Protein AF-A0A822DUT4-F1 (afdb_monomer)

Sequence (90 aa):
MINLVLCLECTSSMASYLNEVRRMIISILNSTVALNPNAIRMSLIQFRSRARHDVWWTNTYAWTESINVLNQWSDNIEAFGGSEDEGEAV

Secondary structure (DSSP, 8-state):
-EEEEEEEE-BGGGGGGHHHHHHHHHHHHHHHHHH-TTSEEEEEEEEEE-SSTT-EEEEEPPPBS-HHHHHHHHHT---B-SSTTSS---

pLDDT: mean 79.84, std 15.22, range [28.17, 94.56]

Solvent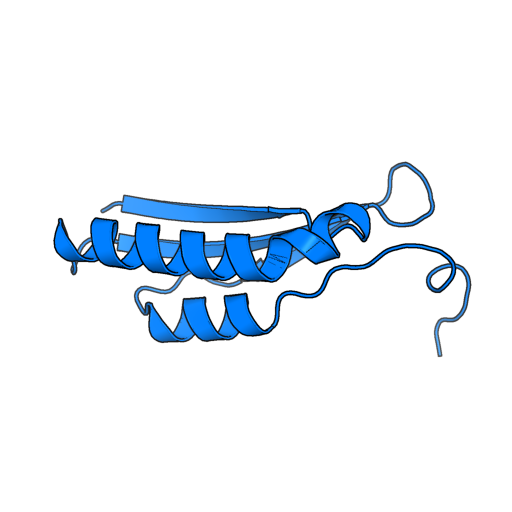-accessible surface area (backbone atoms only — not comparable to full-atom values): 5404 Å² total; per-residue (Å²): 121,48,78,47,78,46,76,39,75,27,31,47,88,35,48,86,46,48,72,54,52,46,52,49,52,53,52,52,48,55,57,52,39,73,74,42,67,92,35,48,36,36,30,47,33,41,32,31,75,44,96,55,88,93,43,72,49,73,49,76,51,71,80,37,75,49,66,68,60,52,48,57,56,51,70,70,64,64,51,44,68,82,83,72,88,81,65,76,96,128

Nearest PDB structures (foldseek):
  7emf-assembly1_Y  TM=7.429E-01  e=3.958E-04  Homo sapiens
  7nfc-assembly1_C  TM=5.965E-01  e=1.739E+00  Homo sapiens
  3h4r-assembly1_A  TM=4.129E-01  e=1.520E+00  Escherichia coli K-12
  5cw3-assembly1_B  TM=4.174E-01  e=3.637E+00  Camponotus floridanus
  6ylh-assembly1_v  TM=4.944E-01  e=8.702E+00  Saccharomyces cerevisiae

Foldseek 3Di:
DEEEEAEDEQAPVCQVVLVVVLVVLLVVVVVVCVVPLPPYKYKYKYWYDDPPPPDMDIDIGDIDSDPVVVSVVSVPRHHDDDDPRPDDDD

Mean predicted aligned error: 7.4 Å

Radius of gyration: 15.05 Å; Cα contacts (8 Å, |Δi|>4): 119; chains: 1; bounding box: 42×27×34 Å

Structure (mmCIF, N/CA/C/O backbone):
data_AF-A0A822DUT4-F1
#
_entry.id   AF-A0A822DUT4-F1
#
loop_
_atom_site.group_PDB
_atom_site.id
_atom_site.type_symbol
_atom_site.label_atom_id
_atom_site.label_alt_id
_atom_site.label_comp_id
_atom_site.label_asym_id
_atom_site.label_entity_id
_atom_site.label_seq_id
_atom_site.pdbx_PDB_ins_code
_atom_site.Cartn_x
_atom_site.Cartn_y
_atom_site.Cartn_z
_atom_site.occupancy
_atom_site.B_iso_or_equiv
_atom_site.auth_seq_id
_atom_site.auth_comp_id
_atom_site.auth_asym_id
_atom_site.auth_atom_id
_atom_site.pdbx_PDB_model_num
ATOM 1 N N . MET A 1 1 ? -19.018 -5.951 8.317 1.00 78.25 1 MET A N 1
ATOM 2 C CA . MET A 1 1 ? -17.543 -6.001 8.333 1.00 78.25 1 MET A CA 1
ATOM 3 C C . MET A 1 1 ? -17.063 -5.845 6.903 1.00 78.25 1 MET A C 1
ATOM 5 O O . MET A 1 1 ? -17.561 -6.554 6.037 1.00 78.25 1 MET A O 1
ATOM 9 N N . ILE A 1 2 ? -16.192 -4.875 6.658 1.00 85.56 2 ILE A N 1
ATOM 10 C CA . ILE A 1 2 ? -15.591 -4.530 5.374 1.00 85.56 2 ILE A CA 1
ATOM 11 C C . ILE A 1 2 ? -14.168 -5.087 5.386 1.00 85.56 2 ILE A C 1
ATOM 13 O O . ILE A 1 2 ? -13.409 -4.832 6.317 1.00 85.56 2 ILE A O 1
ATOM 17 N N . ASN A 1 3 ? -13.810 -5.837 4.350 1.00 89.31 3 ASN A N 1
ATOM 18 C CA . ASN A 1 3 ? -12.445 -6.297 4.136 1.00 89.31 3 ASN A CA 1
ATOM 19 C C . ASN A 1 3 ? -11.885 -5.539 2.933 1.00 89.31 3 ASN A C 1
ATOM 21 O O . ASN A 1 3 ? -12.434 -5.645 1.837 1.00 89.31 3 ASN A O 1
ATOM 25 N N . LEU A 1 4 ? -10.827 -4.763 3.143 1.00 88.88 4 LEU A N 1
ATOM 26 C CA . LEU A 1 4 ? -10.176 -3.964 2.112 1.00 88.88 4 LEU A CA 1
ATOM 27 C C . LEU A 1 4 ? -8.823 -4.584 1.753 1.00 88.88 4 LEU A C 1
ATOM 29 O O . LEU A 1 4 ? -7.954 -4.716 2.610 1.00 88.88 4 LEU A O 1
ATOM 33 N N . VAL A 1 5 ? -8.633 -4.935 0.484 1.00 91.81 5 VAL A N 1
ATOM 34 C CA . VAL A 1 5 ? -7.326 -5.355 -0.039 1.00 91.81 5 VAL A CA 1
ATOM 35 C C . VAL A 1 5 ? -6.798 -4.257 -0.945 1.00 91.81 5 VAL A C 1
ATOM 37 O O . VAL A 1 5 ? -7.473 -3.855 -1.892 1.00 91.81 5 VAL A O 1
ATOM 40 N N . LEU A 1 6 ? -5.594 -3.780 -0.655 1.00 89.69 6 LEU A N 1
ATOM 41 C CA . LEU A 1 6 ? -4.867 -2.843 -1.502 1.00 89.69 6 LEU A CA 1
ATOM 42 C C . LEU A 1 6 ? -3.868 -3.640 -2.342 1.00 89.69 6 LEU A C 1
ATOM 44 O O . LEU A 1 6 ? -2.947 -4.231 -1.789 1.00 89.69 6 LEU A O 1
ATOM 48 N N . CYS A 1 7 ? -4.045 -3.670 -3.660 1.00 90.75 7 CYS A N 1
ATOM 49 C CA . CYS A 1 7 ? -3.112 -4.323 -4.579 1.00 90.75 7 CYS A CA 1
ATOM 50 C C . CYS A 1 7 ? -2.280 -3.259 -5.296 1.00 90.75 7 CYS A C 1
ATOM 52 O O . CYS A 1 7 ? -2.844 -2.390 -5.959 1.00 90.75 7 CYS A O 1
ATOM 54 N N . LEU A 1 8 ? -0.957 -3.328 -5.170 1.00 89.94 8 LEU A N 1
ATOM 55 C CA . LEU A 1 8 ? -0.030 -2.320 -5.673 1.00 89.94 8 LEU A CA 1
ATOM 56 C C . LEU A 1 8 ? 0.993 -2.910 -6.627 1.00 89.94 8 LEU A C 1
ATOM 58 O O . LEU A 1 8 ? 1.789 -3.777 -6.259 1.00 89.94 8 LEU A O 1
ATOM 62 N N . GLU A 1 9 ? 1.009 -2.359 -7.833 1.00 87.69 9 GLU A N 1
ATOM 63 C CA . GLU A 1 9 ? 2.077 -2.599 -8.785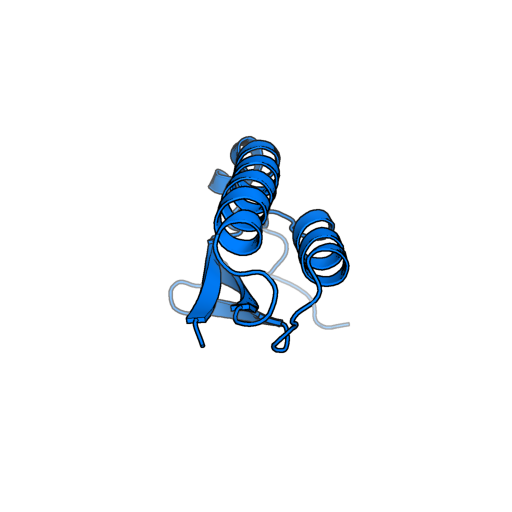 1.00 87.69 9 GLU A CA 1
ATOM 64 C C . GLU A 1 9 ? 3.344 -1.864 -8.330 1.00 87.69 9 GLU A C 1
ATOM 66 O O . GLU A 1 9 ? 3.327 -0.660 -8.074 1.00 87.69 9 GLU A O 1
ATOM 71 N N . CYS A 1 10 ? 4.447 -2.599 -8.224 1.00 88.00 10 CYS A N 1
ATOM 72 C CA . CYS A 1 10 ? 5.737 -2.122 -7.726 1.00 88.00 10 CYS A CA 1
ATOM 73 C C . CYS A 1 10 ? 6.831 -2.229 -8.803 1.00 88.00 10 CYS A C 1
ATOM 75 O O . CYS A 1 10 ? 7.976 -2.573 -8.512 1.00 88.00 10 CYS A O 1
ATOM 77 N N . THR A 1 11 ? 6.475 -1.985 -10.065 1.00 86.38 11 THR A N 1
ATOM 78 C CA . THR A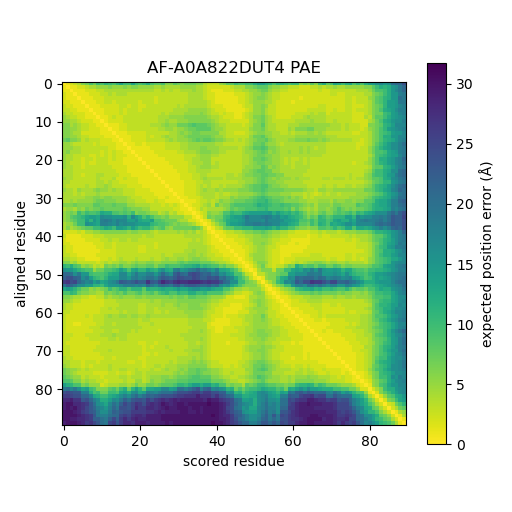 1 11 ? 7.415 -1.925 -11.195 1.00 86.38 11 THR A CA 1
ATOM 79 C C . THR A 1 11 ? 8.204 -0.612 -11.188 1.00 86.38 11 THR A C 1
ATOM 81 O O . THR A 1 11 ? 7.778 0.376 -10.590 1.00 86.38 11 THR A O 1
ATOM 84 N N . SER A 1 12 ? 9.364 -0.557 -11.851 1.00 82.94 12 SER A N 1
ATOM 85 C CA . SER A 1 12 ? 10.206 0.654 -11.892 1.00 82.94 12 SER A CA 1
ATOM 86 C C . SER A 1 12 ? 9.479 1.880 -12.457 1.00 82.94 12 SER A C 1
ATOM 88 O O . 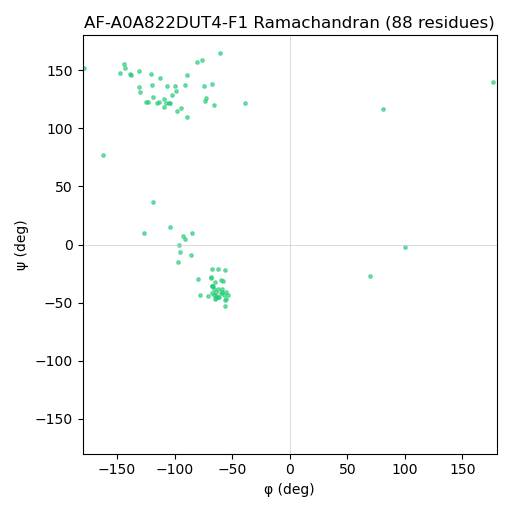SER A 1 12 ? 9.719 2.994 -11.995 1.00 82.94 12 SER A O 1
ATOM 90 N N . SER A 1 13 ? 8.529 1.694 -13.379 1.00 84.00 13 SER A N 1
ATOM 91 C CA . SER A 1 13 ? 7.648 2.759 -13.885 1.00 84.00 13 SER A CA 1
ATOM 92 C C . SER A 1 13 ? 6.755 3.385 -12.809 1.00 84.00 13 SER A C 1
ATOM 94 O O . SER A 1 13 ? 6.307 4.517 -12.974 1.00 84.00 13 SER A O 1
ATOM 96 N N . MET A 1 14 ? 6.520 2.689 -11.694 1.00 87.75 14 MET A N 1
ATOM 97 C CA . MET A 1 14 ? 5.731 3.192 -10.568 1.00 87.75 14 MET A CA 1
ATOM 98 C C . MET A 1 14 ? 6.552 4.017 -9.570 1.00 87.75 14 MET A C 1
ATOM 100 O O . MET A 1 14 ? 5.964 4.660 -8.701 1.00 87.75 1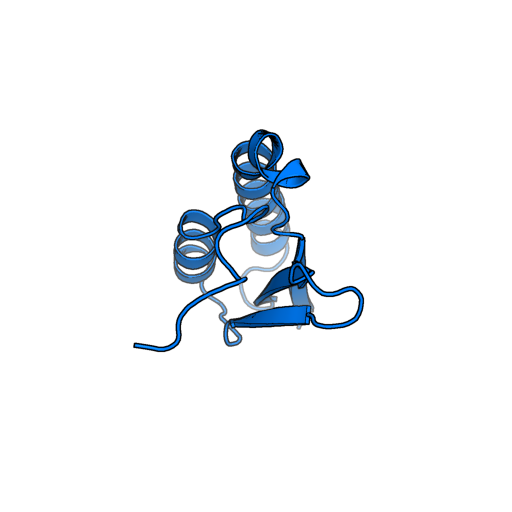4 MET A O 1
ATOM 104 N N . ALA A 1 15 ? 7.886 4.061 -9.691 1.00 85.56 15 ALA A N 1
ATOM 105 C CA . ALA A 1 15 ? 8.774 4.702 -8.715 1.00 85.56 15 ALA A CA 1
ATOM 106 C C . ALA A 1 15 ? 8.402 6.163 -8.411 1.00 85.56 15 ALA A C 1
ATOM 108 O O . ALA A 1 15 ? 8.336 6.556 -7.245 1.00 85.56 15 ALA A O 1
ATOM 109 N N . SER A 1 16 ? 8.084 6.959 -9.439 1.00 87.31 16 SER A N 1
ATOM 110 C CA . SER A 1 16 ? 7.675 8.362 -9.275 1.00 87.31 16 SER A CA 1
ATOM 111 C C . SER A 1 16 ? 6.318 8.528 -8.587 1.00 87.31 16 SER A C 1
ATOM 113 O O . SER A 1 16 ? 6.042 9.585 -8.024 1.00 87.31 16 SER A O 1
ATOM 115 N N . TYR A 1 17 ? 5.481 7.491 -8.607 1.00 87.00 17 TYR A N 1
ATOM 116 C CA . TYR A 1 17 ? 4.118 7.516 -8.080 1.00 87.00 17 TYR A CA 1
ATOM 117 C C . TYR A 1 17 ? 4.013 6.950 -6.663 1.00 87.00 17 TYR A C 1
ATOM 119 O O . TYR A 1 17 ? 3.022 7.212 -5.984 1.00 87.00 17 TYR A O 1
ATOM 127 N N . LEU A 1 18 ? 5.024 6.231 -6.161 1.00 84.62 18 LEU A N 1
ATOM 128 C CA . LEU A 1 18 ? 4.954 5.569 -4.851 1.00 84.62 18 LEU A CA 1
ATOM 129 C C . LEU A 1 18 ? 4.619 6.524 -3.702 1.00 84.62 18 LEU A C 1
ATOM 131 O O . LEU A 1 18 ? 3.801 6.206 -2.843 1.00 84.62 18 LEU A O 1
ATOM 135 N N . ASN A 1 19 ? 5.192 7.728 -3.698 1.00 85.38 19 ASN A N 1
ATOM 136 C CA . ASN A 1 19 ? 4.903 8.721 -2.660 1.00 85.38 19 ASN A CA 1
ATOM 137 C C . ASN A 1 19 ? 3.473 9.275 -2.736 1.00 85.38 19 ASN A C 1
ATOM 139 O O . ASN A 1 19 ? 2.924 9.724 -1.730 1.00 85.38 19 ASN A O 1
ATOM 143 N N . GLU A 1 20 ? 2.869 9.292 -3.920 1.00 89.25 20 GLU A N 1
ATOM 144 C CA . GLU A 1 20 ? 1.470 9.680 -4.095 1.00 89.25 20 GLU A CA 1
ATOM 145 C C . GLU A 1 20 ? 0.536 8.537 -3.695 1.00 89.25 20 GLU A C 1
ATOM 147 O O . GLU A 1 20 ? -0.392 8.748 -2.917 1.00 89.25 20 GLU A O 1
ATOM 152 N N . VAL A 1 21 ? 0.858 7.311 -4.106 1.00 87.19 21 VAL A N 1
ATOM 153 C CA . VAL A 1 21 ? 0.150 6.087 -3.718 1.00 87.19 21 VAL A CA 1
ATOM 154 C C . VAL A 1 21 ? 0.098 5.930 -2.196 1.00 87.19 21 VAL A C 1
ATOM 156 O O . VAL A 1 21 ? -0.984 5.731 -1.647 1.00 87.19 21 VAL A O 1
ATOM 159 N N . ARG A 1 22 ? 1.227 6.099 -1.493 1.00 86.38 22 ARG A N 1
ATOM 160 C CA . ARG A 1 22 ? 1.283 6.071 -0.018 1.00 86.38 22 ARG A CA 1
ATOM 161 C C . ARG A 1 22 ? 0.316 7.080 0.607 1.00 86.38 22 ARG A C 1
ATOM 163 O O . ARG A 1 22 ? -0.458 6.740 1.500 1.00 86.38 22 ARG A O 1
ATOM 170 N N . ARG A 1 23 ? 0.316 8.321 0.108 1.00 88.12 23 ARG A N 1
ATOM 171 C CA . ARG A 1 23 ? -0.584 9.385 0.587 1.00 88.12 23 ARG A CA 1
ATOM 172 C C . ARG A 1 23 ? -2.052 9.062 0.310 1.00 88.12 23 ARG A C 1
ATOM 174 O O . ARG A 1 23 ? -2.897 9.285 1.177 1.00 88.12 23 ARG A O 1
ATOM 181 N N . MET A 1 24 ? -2.349 8.509 -0.863 1.00 87.69 24 MET A N 1
ATOM 182 C CA . MET A 1 24 ? -3.697 8.096 -1.245 1.00 87.69 24 MET A CA 1
ATOM 183 C C . MET A 1 24 ? -4.213 6.969 -0.344 1.00 87.69 24 MET A C 1
ATOM 185 O O . MET A 1 24 ? -5.339 7.057 0.141 1.00 87.69 24 MET A O 1
ATOM 189 N N . ILE A 1 25 ? -3.387 5.957 -0.063 1.00 85.31 25 ILE A N 1
ATOM 190 C CA . ILE A 1 25 ? -3.724 4.861 0.856 1.00 85.31 25 ILE A CA 1
ATOM 191 C C . ILE A 1 25 ? -4.109 5.428 2.221 1.00 85.31 25 ILE A C 1
ATOM 193 O O . ILE A 1 25 ? -5.215 5.179 2.692 1.00 85.31 25 ILE A O 1
ATOM 197 N N . ILE A 1 26 ? -3.261 6.274 2.810 1.00 84.81 26 ILE A N 1
ATOM 198 C CA . ILE A 1 26 ? -3.537 6.902 4.111 1.00 84.81 26 ILE A CA 1
ATOM 199 C C . ILE A 1 26 ? -4.857 7.689 4.082 1.00 84.81 26 ILE A C 1
ATOM 201 O O . ILE A 1 26 ? -5.665 7.588 5.007 1.00 84.81 26 ILE A O 1
ATOM 205 N N . SER A 1 27 ? -5.108 8.451 3.014 1.00 88.12 27 SER A N 1
ATOM 206 C CA . SER A 1 27 ? -6.332 9.247 2.867 1.00 88.12 27 SER A CA 1
ATOM 207 C C . SER A 1 27 ? -7.599 8.385 2.784 1.00 88.12 27 SER A C 1
ATOM 209 O O . SER A 1 27 ? -8.574 8.653 3.498 1.00 88.12 27 SER A O 1
ATOM 211 N N . ILE A 1 28 ? -7.577 7.323 1.970 1.00 82.25 28 ILE A N 1
ATOM 212 C CA . ILE A 1 28 ? -8.692 6.374 1.834 1.00 82.25 28 ILE A CA 1
ATOM 213 C C . ILE A 1 28 ? -8.958 5.690 3.172 1.00 82.25 28 ILE A C 1
ATOM 215 O O . ILE A 1 28 ? -10.109 5.602 3.600 1.00 82.25 28 ILE A O 1
ATOM 219 N N . LEU A 1 29 ? -7.909 5.242 3.860 1.00 81.44 29 LEU A N 1
ATOM 220 C CA . LEU A 1 29 ? -8.031 4.543 5.135 1.00 81.44 29 LEU A CA 1
ATOM 221 C C . LEU A 1 29 ? -8.612 5.431 6.227 1.00 81.44 29 LEU A C 1
ATOM 223 O O . LEU A 1 29 ? -9.565 5.024 6.885 1.00 81.44 29 LEU A O 1
ATOM 227 N N . ASN A 1 30 ? -8.105 6.656 6.372 1.00 84.12 30 ASN A N 1
ATOM 228 C CA . ASN A 1 30 ? -8.634 7.610 7.345 1.00 84.12 30 ASN A CA 1
ATOM 229 C C . ASN A 1 30 ? -10.114 7.908 7.084 1.00 84.12 30 ASN A C 1
ATOM 231 O O . ASN A 1 30 ? -10.911 7.930 8.019 1.00 84.12 30 ASN A O 1
ATOM 235 N N . SER A 1 31 ? -10.497 8.067 5.815 1.00 84.12 31 SER A N 1
ATOM 236 C CA . SER A 1 31 ? -11.892 8.310 5.432 1.00 84.12 31 SER A CA 1
ATOM 237 C C . SER A 1 31 ? -12.780 7.090 5.692 1.00 84.12 31 SER A C 1
ATOM 239 O O . SER A 1 31 ? -13.888 7.224 6.201 1.00 84.12 31 SER A O 1
ATOM 241 N N . THR A 1 32 ? -12.292 5.887 5.388 1.00 78.44 32 THR A N 1
ATOM 242 C CA . THR A 1 32 ? -13.056 4.641 5.557 1.00 78.44 32 THR A CA 1
ATOM 243 C C . THR A 1 32 ? -13.216 4.300 7.043 1.00 78.44 32 THR A C 1
ATOM 245 O O . THR A 1 32 ? -14.320 3.994 7.490 1.00 78.44 32 THR A O 1
ATOM 248 N N . VAL A 1 33 ? -12.149 4.417 7.839 1.00 78.31 33 VAL A N 1
ATOM 249 C CA . VAL A 1 33 ? -12.181 4.182 9.292 1.00 78.31 33 VAL A CA 1
ATOM 250 C C . VAL A 1 33 ? -13.022 5.229 10.012 1.00 78.31 33 VAL A C 1
ATOM 252 O O . VAL A 1 33 ? -13.752 4.864 10.929 1.00 78.31 33 VAL A O 1
ATOM 255 N N . ALA A 1 34 ? -13.024 6.491 9.570 1.00 78.50 34 ALA A N 1
ATOM 256 C CA . ALA A 1 34 ? -13.921 7.507 10.125 1.00 78.50 34 ALA A CA 1
ATOM 257 C C . ALA A 1 34 ? -15.410 7.149 9.958 1.00 78.50 34 ALA A C 1
ATOM 259 O O . ALA A 1 34 ? -16.226 7.508 10.805 1.00 78.50 34 ALA A O 1
ATOM 260 N N . LEU A 1 35 ? -15.768 6.420 8.895 1.00 78.06 35 LEU A N 1
ATOM 261 C CA . LEU A 1 35 ? -17.145 5.991 8.647 1.00 78.06 35 LEU A CA 1
ATOM 262 C C . LEU A 1 35 ? -17.545 4.760 9.472 1.00 78.06 35 LEU A C 1
ATOM 264 O O . LEU A 1 35 ? -18.730 4.593 9.762 1.00 78.06 35 LEU A O 1
ATOM 268 N N . ASN A 1 36 ? -16.602 3.871 9.810 1.00 75.62 36 ASN A N 1
ATOM 269 C CA . ASN A 1 36 ? -16.904 2.635 10.541 1.00 75.62 36 ASN A CA 1
ATOM 270 C C . ASN A 1 36 ? -15.653 1.992 11.190 1.00 75.62 36 ASN A C 1
ATOM 272 O O . ASN A 1 36 ? -15.137 0.984 10.697 1.00 75.62 36 ASN A O 1
ATOM 276 N N . PRO A 1 37 ? -15.160 2.529 12.321 1.00 67.50 37 PRO A N 1
ATOM 277 C CA . PRO A 1 37 ? -13.836 2.183 12.845 1.00 67.50 37 PRO A CA 1
ATOM 278 C C . PRO A 1 37 ? -13.717 0.742 13.356 1.00 67.50 37 PRO A C 1
ATOM 280 O O . PRO A 1 37 ? -12.655 0.142 13.258 1.00 67.50 37 PRO A O 1
ATOM 283 N N . ASN A 1 38 ?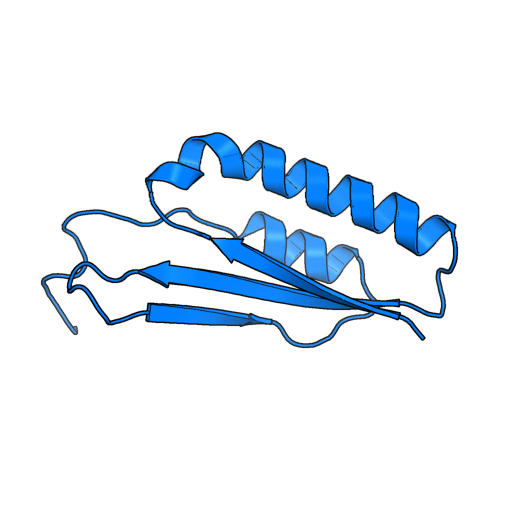 -14.815 0.151 13.832 1.00 68.44 38 ASN A N 1
ATOM 284 C CA . ASN A 1 38 ? -14.820 -1.201 14.405 1.00 68.44 38 ASN A CA 1
ATOM 285 C C . ASN A 1 38 ? -15.157 -2.298 13.384 1.00 68.44 38 ASN A C 1
ATOM 287 O O . ASN A 1 38 ? -15.405 -3.441 13.763 1.00 68.44 38 ASN A O 1
ATOM 291 N N . ALA A 1 39 ? -15.249 -1.958 12.097 1.00 81.81 39 ALA A N 1
ATOM 292 C CA . ALA A 1 39 ? -15.775 -2.869 11.090 1.00 81.81 39 ALA A CA 1
ATOM 293 C C . ALA A 1 39 ? -14.848 -3.080 9.893 1.00 81.81 39 ALA A C 1
ATOM 295 O O . ALA A 1 39 ? -15.316 -3.682 8.929 1.00 81.81 39 ALA A O 1
ATOM 296 N N . ILE A 1 40 ? -13.592 -2.619 9.918 1.00 86.69 40 ILE A N 1
ATOM 297 C CA . ILE A 1 40 ? -12.689 -2.685 8.760 1.00 86.69 40 ILE A CA 1
ATOM 298 C C . ILE A 1 40 ? -11.449 -3.521 9.070 1.00 86.69 40 ILE A C 1
ATOM 300 O O . ILE A 1 40 ? -10.716 -3.246 10.015 1.00 86.69 40 ILE A O 1
ATOM 304 N N . ARG A 1 41 ? -11.193 -4.510 8.213 1.00 90.44 41 ARG A N 1
ATOM 305 C CA . ARG A 1 41 ? -9.927 -5.248 8.138 1.00 90.44 41 ARG A CA 1
ATOM 306 C C . ARG A 1 41 ? -9.247 -4.933 6.827 1.00 90.44 41 ARG A C 1
ATOM 308 O O . ARG A 1 41 ? -9.909 -4.797 5.802 1.00 90.44 41 ARG A O 1
ATOM 315 N N . MET A 1 42 ? -7.932 -4.833 6.858 1.00 90.50 42 MET A N 1
ATOM 316 C CA . MET A 1 42 ? -7.141 -4.375 5.729 1.00 90.50 42 MET A CA 1
ATOM 317 C C . MET A 1 42 ? -5.984 -5.329 5.456 1.00 90.50 42 MET A C 1
ATOM 319 O O . MET A 1 42 ? -5.452 -5.939 6.381 1.00 90.50 42 MET A O 1
ATOM 323 N N . SER A 1 43 ? -5.585 -5.442 4.197 1.00 93.31 43 SER A N 1
ATOM 324 C CA . SER A 1 43 ? -4.391 -6.166 3.760 1.00 93.31 43 SER A CA 1
ATOM 325 C C . SER A 1 43 ? -3.758 -5.427 2.579 1.00 93.31 43 SER A C 1
ATOM 327 O O . SER A 1 43 ? -4.430 -4.674 1.866 1.00 93.31 43 SER A O 1
ATOM 329 N N . LEU A 1 44 ? -2.457 -5.629 2.396 1.00 92.44 44 LEU A N 1
ATOM 330 C CA . LEU A 1 44 ? -1.670 -5.079 1.303 1.00 92.44 44 LEU A CA 1
ATOM 331 C C . LEU A 1 44 ? -1.077 -6.230 0.486 1.00 92.44 44 LEU A C 1
ATOM 333 O O . LEU A 1 44 ? -0.559 -7.196 1.046 1.00 92.44 44 LEU A O 1
ATOM 337 N N . ILE A 1 45 ? -1.123 -6.104 -0.833 1.00 92.62 45 ILE A N 1
ATOM 338 C CA . ILE A 1 45 ? -0.452 -6.990 -1.777 1.00 92.62 45 ILE A CA 1
ATOM 339 C C . ILE A 1 45 ? 0.428 -6.123 -2.664 1.00 92.62 45 ILE A C 1
ATOM 341 O O . ILE A 1 45 ? -0.059 -5.215 -3.332 1.00 92.62 45 ILE A O 1
ATOM 345 N N . GLN A 1 46 ? 1.719 -6.418 -2.688 1.00 91.00 46 GLN A N 1
ATOM 346 C CA . GLN A 1 46 ? 2.661 -5.846 -3.643 1.00 91.00 46 GLN A CA 1
ATOM 347 C C . GLN A 1 46 ? 2.887 -6.862 -4.755 1.00 91.00 46 GLN A C 1
ATOM 349 O O . GLN A 1 46 ? 3.076 -8.046 -4.469 1.00 91.00 46 GLN A O 1
ATOM 354 N N . PHE A 1 47 ? 2.897 -6.419 -6.007 1.00 89.00 47 PHE A N 1
ATOM 355 C CA . PHE A 1 47 ? 3.213 -7.282 -7.138 1.00 89.00 47 PHE A CA 1
ATOM 356 C C . PHE A 1 47 ? 4.125 -6.584 -8.147 1.00 89.00 47 PHE A C 1
ATOM 358 O O . PHE A 1 47 ? 4.033 -5.377 -8.364 1.00 89.00 47 PHE A O 1
ATOM 365 N N . ARG A 1 48 ? 5.017 -7.351 -8.775 1.00 85.69 48 ARG A N 1
ATOM 366 C CA . ARG A 1 48 ? 5.890 -6.886 -9.864 1.00 85.69 48 ARG A CA 1
ATOM 367 C C . ARG A 1 48 ? 6.153 -8.018 -10.851 1.00 85.69 48 ARG A C 1
ATOM 369 O O . ARG A 1 48 ? 6.230 -9.182 -10.450 1.00 85.69 48 ARG A O 1
ATOM 376 N N . SER A 1 49 ? 6.322 -7.673 -12.124 1.00 76.25 49 SER A N 1
ATOM 377 C CA . SER A 1 49 ? 6.849 -8.611 -13.119 1.00 76.25 49 SER A CA 1
ATOM 378 C C . SER A 1 49 ? 8.351 -8.777 -12.909 1.00 76.25 49 SER A C 1
ATOM 380 O O . SER A 1 49 ? 9.067 -7.790 -12.733 1.00 76.25 49 SER A O 1
ATOM 382 N N . ARG A 1 50 ? 8.843 -10.013 -12.966 1.00 69.00 50 ARG A N 1
ATOM 383 C CA . ARG A 1 50 ? 10.274 -10.304 -13.091 1.00 69.00 50 ARG A CA 1
ATOM 384 C C . ARG A 1 50 ? 10.687 -10.144 -14.559 1.00 69.00 50 ARG A C 1
ATOM 386 O O . ARG A 1 50 ? 9.849 -10.235 -15.454 1.00 69.00 50 ARG A O 1
ATOM 393 N N . ALA A 1 51 ? 11.974 -9.895 -14.803 1.00 61.22 51 ALA A N 1
ATOM 394 C CA . ALA A 1 51 ? 12.537 -9.590 -16.126 1.00 61.22 51 ALA A CA 1
ATOM 395 C C . ALA A 1 51 ? 12.259 -10.652 -17.213 1.00 61.22 51 ALA A C 1
ATOM 397 O O . ALA A 1 51 ? 12.271 -10.334 -18.398 1.00 61.22 51 ALA A O 1
ATOM 398 N N . ARG A 1 52 ? 11.961 -11.903 -16.831 1.00 59.94 52 ARG A N 1
ATOM 399 C CA . ARG A 1 52 ? 11.435 -12.915 -17.753 1.00 59.94 52 ARG A CA 1
ATOM 400 C C . ARG A 1 52 ? 9.917 -12.817 -17.768 1.00 59.94 52 ARG A C 1
ATOM 402 O O . ARG A 1 52 ? 9.275 -13.142 -16.769 1.00 59.94 52 ARG A O 1
ATOM 409 N N . HIS A 1 53 ? 9.393 -12.345 -18.899 1.00 57.69 53 HIS A N 1
ATOM 410 C CA . HIS A 1 53 ? 7.970 -12.328 -19.220 1.00 57.69 53 HIS A CA 1
ATOM 411 C C . HIS A 1 53 ? 7.326 -13.632 -18.716 1.00 57.69 53 HIS A C 1
ATOM 413 O O . HIS A 1 53 ? 7.811 -14.707 -19.054 1.00 57.69 53 HIS A O 1
ATOM 419 N N . ASP A 1 54 ? 6.318 -13.505 -17.847 1.00 65.31 54 ASP A N 1
ATOM 420 C CA . ASP A 1 54 ? 5.506 -14.570 -17.219 1.00 65.31 54 ASP A CA 1
ATOM 421 C C . ASP A 1 54 ? 5.860 -14.990 -15.779 1.00 65.31 54 ASP A C 1
ATOM 423 O O . ASP A 1 54 ? 5.127 -15.782 -15.183 1.00 65.31 54 ASP A O 1
ATOM 427 N N . VAL A 1 55 ? 6.903 -14.431 -15.154 1.00 69.81 55 VAL A N 1
ATOM 428 C CA . VAL A 1 55 ? 7.168 -14.663 -13.719 1.00 69.81 55 VAL A CA 1
ATOM 429 C C . VAL A 1 55 ? 6.788 -13.436 -12.895 1.00 69.81 55 VAL A C 1
ATOM 431 O O . VAL A 1 55 ? 7.341 -12.356 -13.083 1.00 69.81 55 VAL A O 1
ATOM 434 N N . TRP A 1 56 ? 5.886 -13.615 -11.931 1.00 75.00 56 TRP A N 1
ATOM 435 C CA . TRP A 1 56 ? 5.447 -12.561 -11.016 1.00 75.00 56 TRP A CA 1
ATOM 436 C C . TRP A 1 56 ? 6.024 -12.784 -9.623 1.00 75.00 56 TRP A C 1
ATOM 438 O O . TRP A 1 56 ? 6.015 -13.901 -9.106 1.00 75.00 56 TRP A O 1
ATOM 448 N N . TRP A 1 57 ? 6.502 -11.711 -8.999 1.00 83.75 57 TRP A N 1
ATOM 449 C CA . TRP A 1 57 ? 6.764 -11.694 -7.564 1.00 83.75 57 TRP A CA 1
ATOM 450 C C . TRP A 1 57 ? 5.592 -11.017 -6.868 1.00 83.75 57 TRP A C 1
ATOM 452 O O . TRP A 1 57 ? 5.169 -9.935 -7.277 1.00 83.75 57 TRP A O 1
ATOM 462 N N . THR A 1 58 ? 5.092 -11.649 -5.810 1.00 88.62 58 THR A N 1
ATOM 463 C CA . THR A 1 58 ? 4.017 -11.119 -4.974 1.00 88.62 58 THR A CA 1
ATOM 464 C C . THR A 1 58 ? 4.417 -11.185 -3.511 1.00 88.62 58 THR A C 1
ATOM 466 O O . THR A 1 58 ? 4.805 -12.252 -3.035 1.00 88.62 58 THR A O 1
ATOM 469 N N . ASN A 1 59 ? 4.248 -10.088 -2.783 1.00 89.75 59 ASN A N 1
ATOM 470 C CA . ASN A 1 59 ? 4.351 -10.064 -1.329 1.00 89.75 59 ASN A CA 1
ATOM 471 C C . ASN A 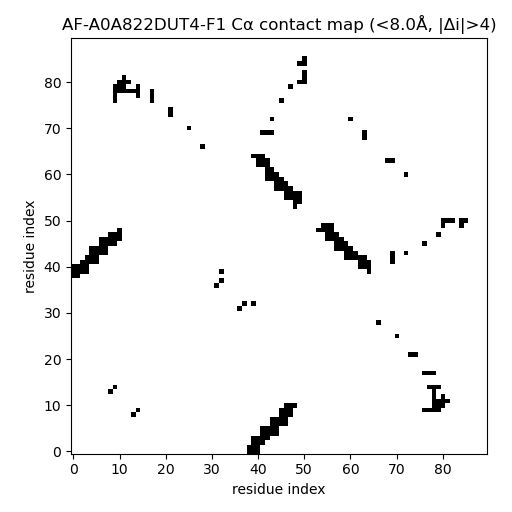1 59 ? 2.986 -9.718 -0.741 1.00 89.75 59 ASN A C 1
ATOM 473 O O . ASN A 1 59 ? 2.400 -8.690 -1.077 1.00 89.75 59 ASN A O 1
ATOM 477 N N . THR A 1 60 ? 2.470 -10.610 0.099 1.00 93.19 60 THR A N 1
ATOM 478 C CA . THR A 1 60 ? 1.137 -10.497 0.695 1.00 93.19 60 THR A CA 1
ATOM 479 C C . THR A 1 60 ? 1.277 -10.295 2.191 1.00 93.19 60 THR A C 1
ATOM 481 O O . THR A 1 60 ? 1.844 -11.136 2.888 1.00 93.19 60 THR A O 1
ATOM 484 N N . TYR A 1 61 ? 0.718 -9.200 2.689 1.00 93.56 61 TYR A N 1
ATOM 485 C CA . TYR A 1 61 ? 0.672 -8.910 4.113 1.00 93.56 61 TYR A CA 1
ATOM 486 C C . TYR A 1 61 ? -0.594 -9.501 4.739 1.00 93.56 61 TYR A C 1
ATOM 488 O O . TYR A 1 61 ? -1.659 -9.552 4.118 1.00 93.56 61 TYR A O 1
ATOM 496 N N . ALA A 1 62 ? -0.482 -9.948 5.990 1.00 94.56 62 ALA A N 1
ATOM 497 C CA . ALA A 1 62 ? -1.611 -10.489 6.737 1.00 94.56 62 ALA A CA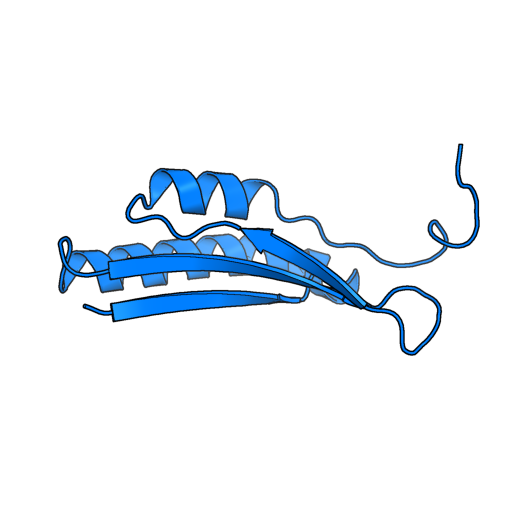 1
ATOM 498 C C . ALA A 1 62 ? -2.738 -9.452 6.907 1.00 94.56 62 ALA A C 1
ATOM 500 O O . ALA A 1 62 ? -2.550 -8.251 6.723 1.00 94.56 62 ALA A O 1
ATOM 501 N N . TRP A 1 63 ? -3.924 -9.913 7.293 1.00 94.00 63 TRP A N 1
ATOM 502 C CA . TRP A 1 63 ? -5.012 -9.011 7.659 1.00 94.00 63 TRP A CA 1
ATOM 503 C C . TRP A 1 63 ? -4.692 -8.256 8.952 1.00 94.00 63 TRP A C 1
ATOM 505 O O . TRP A 1 63 ? -4.217 -8.846 9.921 1.00 94.00 63 TRP A O 1
ATOM 515 N N . THR A 1 64 ? -5.007 -6.965 8.983 1.00 91.06 64 THR A N 1
ATOM 516 C CA . THR A 1 64 ? -4.858 -6.102 10.158 1.00 91.06 64 THR A CA 1
ATOM 517 C C . THR A 1 64 ? -6.054 -5.167 10.309 1.00 91.06 64 THR A C 1
ATOM 519 O O . THR A 1 64 ? -6.636 -4.713 9.327 1.00 91.06 64 THR A O 1
ATOM 522 N N . GLU A 1 65 ? -6.416 -4.860 11.549 1.00 89.50 65 GLU A N 1
ATOM 523 C CA . GLU A 1 65 ? -7.385 -3.806 11.894 1.00 89.50 65 GLU A CA 1
ATOM 524 C C . GLU A 1 65 ? -6.664 -2.483 12.230 1.00 89.50 65 GLU A C 1
ATOM 526 O O . GLU A 1 65 ? -7.290 -1.443 12.404 1.00 89.50 65 GLU A O 1
ATOM 531 N N . SER A 1 66 ? -5.326 -2.495 12.294 1.00 88.19 66 SER A N 1
ATOM 532 C CA . SER A 1 66 ? -4.508 -1.337 12.658 1.00 88.19 66 SER A CA 1
ATOM 533 C C . SER A 1 66 ? -4.027 -0.573 11.426 1.00 88.19 66 SER A C 1
ATOM 535 O O . SER A 1 66 ? -3.220 -1.085 10.645 1.00 88.19 66 SER A O 1
ATOM 537 N N . ILE A 1 67 ? -4.452 0.690 11.301 1.00 85.75 67 ILE A N 1
ATOM 538 C CA . ILE A 1 67 ? -3.937 1.617 10.277 1.00 85.75 67 ILE A CA 1
ATOM 539 C C . ILE A 1 67 ? -2.420 1.792 10.422 1.00 85.75 67 ILE A C 1
ATOM 541 O O . ILE A 1 67 ? -1.711 1.828 9.425 1.00 85.75 67 ILE A O 1
ATOM 545 N N . ASN A 1 68 ? -1.899 1.849 11.652 1.00 88.06 68 ASN A N 1
ATOM 546 C CA . ASN A 1 68 ? -0.467 2.049 11.888 1.00 88.06 68 ASN A CA 1
ATOM 547 C C . ASN A 1 68 ? 0.375 0.909 11.306 1.00 88.06 68 ASN A C 1
ATOM 549 O O . ASN A 1 68 ? 1.434 1.156 10.739 1.00 88.06 68 ASN A O 1
ATOM 553 N N . VAL A 1 69 ? -0.115 -0.329 11.407 1.00 91.06 69 VAL A N 1
ATOM 554 C CA . VAL A 1 69 ? 0.547 -1.500 10.816 1.00 91.06 69 VAL A CA 1
ATOM 555 C C . VAL A 1 69 ? 0.542 -1.407 9.288 1.00 91.06 69 VAL A C 1
ATOM 557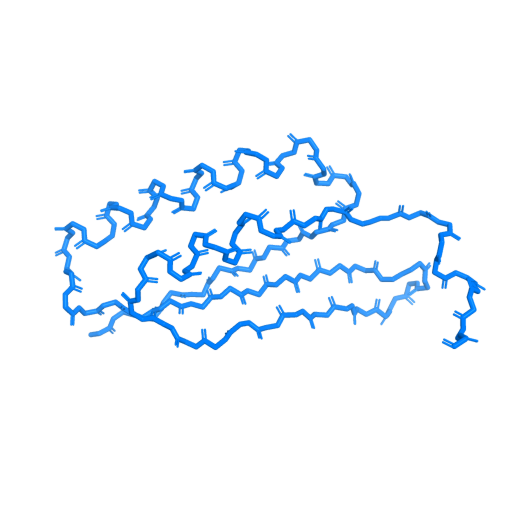 O O . VAL A 1 69 ? 1.564 -1.637 8.649 1.00 91.06 69 VAL A O 1
ATOM 560 N N . LEU A 1 70 ? -0.584 -1.004 8.695 1.00 88.00 70 LEU A N 1
ATOM 561 C CA . LEU A 1 70 ? -0.689 -0.839 7.246 1.00 88.00 70 LEU A CA 1
ATOM 562 C C . LEU A 1 70 ? 0.179 0.317 6.721 1.00 88.00 70 LEU A C 1
ATOM 564 O O . LEU A 1 70 ? 0.785 0.185 5.660 1.00 88.00 70 LEU A O 1
ATOM 568 N N . ASN A 1 71 ? 0.301 1.410 7.480 1.00 87.75 71 ASN A N 1
ATOM 569 C CA . ASN A 1 71 ? 1.209 2.514 7.165 1.00 87.75 71 ASN A CA 1
ATOM 570 C C . ASN A 1 71 ? 2.665 2.048 7.163 1.00 87.75 71 ASN A C 1
ATOM 572 O O . ASN A 1 71 ? 3.377 2.317 6.205 1.00 87.75 71 ASN A O 1
ATOM 576 N N . GLN A 1 72 ? 3.081 1.264 8.163 1.00 90.69 72 GLN A N 1
ATOM 577 C CA . GLN A 1 72 ? 4.423 0.676 8.185 1.00 90.69 72 GLN A CA 1
ATOM 578 C C . GLN A 1 72 ? 4.677 -0.210 6.959 1.00 90.69 72 GLN A C 1
ATOM 580 O O . GLN A 1 72 ? 5.757 -0.161 6.374 1.00 90.69 72 GLN A O 1
ATOM 585 N N . TRP A 1 73 ? 3.698 -1.008 6.526 1.00 91.56 73 TRP A N 1
ATOM 586 C CA . TRP A 1 73 ? 3.838 -1.793 5.294 1.00 91.56 73 TRP A CA 1
ATOM 587 C C . TRP A 1 73 ? 3.924 -0.908 4.048 1.00 91.56 73 TRP A C 1
ATOM 589 O O . TRP A 1 73 ? 4.717 -1.187 3.153 1.00 91.56 73 TRP A O 1
ATOM 599 N N . SER A 1 74 ? 3.148 0.175 4.011 1.00 86.88 74 SER A N 1
ATOM 600 C CA . SER A 1 74 ? 3.140 1.146 2.917 1.00 86.88 74 SER A CA 1
ATOM 601 C C . SER A 1 74 ? 4.450 1.944 2.818 1.00 86.88 74 SER A C 1
ATOM 603 O O . SER A 1 74 ? 4.924 2.248 1.719 1.00 86.88 74 SER A O 1
ATOM 605 N N . ASP A 1 75 ? 5.074 2.270 3.947 1.00 86.56 75 ASP A N 1
ATOM 606 C CA . ASP A 1 75 ? 6.360 2.973 3.985 1.00 86.56 75 ASP A CA 1
ATOM 607 C C . ASP A 1 75 ? 7.483 2.120 3.385 1.00 86.56 75 ASP A C 1
ATOM 609 O O . ASP A 1 75 ? 8.348 2.647 2.692 1.00 86.56 75 ASP A O 1
ATOM 613 N N . ASN A 1 76 ? 7.397 0.797 3.525 1.00 84.62 76 ASN A N 1
ATOM 614 C CA . ASN A 1 76 ? 8.365 -0.157 2.977 1.00 84.62 76 ASN A CA 1
ATOM 615 C C . ASN A 1 76 ? 8.102 -0.552 1.508 1.00 84.62 76 ASN A C 1
ATOM 617 O O . ASN A 1 76 ? 8.707 -1.500 1.013 1.00 84.62 76 ASN A O 1
ATOM 621 N N . ILE A 1 77 ? 7.185 0.119 0.798 1.00 85.81 77 ILE A N 1
ATOM 622 C CA . ILE A 1 77 ? 6.963 -0.151 -0.631 1.00 85.81 77 ILE A CA 1
ATOM 623 C C . ILE A 1 77 ? 8.118 0.416 -1.458 1.00 85.81 77 ILE A C 1
ATOM 625 O O . ILE A 1 77 ? 8.358 1.622 -1.479 1.00 85.81 77 ILE A O 1
ATOM 629 N N . GLU A 1 78 ? 8.769 -0.436 -2.233 1.00 82.94 78 GLU A N 1
ATOM 630 C CA . GLU A 1 78 ? 9.822 -0.036 -3.160 1.00 82.94 78 GLU A CA 1
ATOM 631 C C . GLU A 1 78 ? 9.446 -0.423 -4.587 1.00 82.94 78 GLU A C 1
ATOM 633 O O . GLU A 1 78 ? 8.751 -1.412 -4.823 1.00 82.94 78 GLU A O 1
ATOM 638 N N . ALA A 1 79 ? 9.872 0.396 -5.545 1.00 82.50 79 ALA A N 1
ATOM 639 C CA . ALA A 1 79 ? 9.694 0.114 -6.958 1.00 82.50 79 ALA A CA 1
ATOM 640 C C . ALA A 1 79 ? 10.917 -0.646 -7.446 1.00 82.50 79 ALA A C 1
ATOM 642 O O . ALA A 1 79 ? 12.050 -0.282 -7.139 1.00 82.50 79 ALA A O 1
ATOM 643 N N . PHE A 1 80 ? 10.680 -1.669 -8.251 1.00 78.06 80 PHE A N 1
ATOM 644 C CA . PHE A 1 80 ? 11.729 -2.547 -8.730 1.00 78.06 80 PHE A CA 1
ATOM 645 C C . PHE A 1 80 ? 11.636 -2.721 -10.238 1.00 78.06 80 PHE A C 1
ATOM 647 O O . PHE A 1 80 ? 10.561 -2.974 -10.785 1.00 78.06 80 PHE A O 1
ATOM 654 N N . GLY A 1 81 ? 12.773 -2.642 -10.922 1.00 64.56 81 GLY A N 1
ATOM 655 C CA . GLY A 1 81 ? 12.851 -3.027 -12.325 1.00 64.56 81 GLY A CA 1
ATOM 656 C C . GLY A 1 81 ? 14.247 -2.882 -12.915 1.00 64.56 81 GLY A C 1
ATOM 657 O O . GLY A 1 81 ? 15.004 -2.014 -12.503 1.00 64.56 81 GLY A O 1
ATOM 658 N N . GLY A 1 82 ? 14.523 -3.711 -13.927 1.00 54.25 82 GLY A N 1
ATOM 659 C CA . GLY A 1 82 ? 15.654 -3.576 -14.848 1.00 54.25 82 GLY A CA 1
ATOM 660 C C . GLY A 1 82 ? 17.002 -4.101 -14.340 1.00 54.25 82 GLY A C 1
ATOM 661 O O . GLY A 1 82 ? 17.590 -3.549 -13.423 1.00 54.25 82 GLY A O 1
ATOM 662 N N . SER A 1 83 ? 17.520 -5.124 -15.027 1.00 47.53 83 SER A N 1
ATOM 663 C CA . SER A 1 83 ? 18.879 -5.714 -15.000 1.00 47.53 83 SER A CA 1
ATOM 664 C C . SER A 1 83 ? 19.394 -6.503 -13.784 1.00 47.53 83 SER A C 1
ATOM 666 O O . SER A 1 83 ? 20.199 -7.399 -14.008 1.00 47.53 83 SER A O 1
ATOM 668 N N . GLU A 1 84 ? 18.945 -6.284 -12.546 1.00 49.72 84 GLU A N 1
ATOM 669 C CA . GLU A 1 84 ? 19.580 -6.953 -11.378 1.00 49.72 84 GLU A CA 1
ATOM 670 C C . GLU A 1 84 ? 18.973 -8.308 -10.959 1.00 49.72 84 GLU A C 1
ATOM 672 O O . GLU A 1 84 ? 19.412 -8.915 -9.992 1.00 49.72 84 GLU A O 1
ATOM 677 N N . ASP A 1 85 ? 18.002 -8.836 -11.707 1.00 46.03 85 ASP A N 1
ATOM 678 C CA . ASP A 1 85 ? 17.402 -10.159 -11.445 1.00 46.03 85 ASP A CA 1
ATOM 679 C C . ASP A 1 85 ? 17.888 -11.257 -12.420 1.00 46.03 85 ASP A C 1
ATOM 681 O O . ASP A 1 85 ? 17.270 -12.326 -12.508 1.00 46.03 85 ASP A O 1
ATOM 685 N N . GLU A 1 86 ? 18.980 -11.002 -13.158 1.00 42.12 86 GLU A N 1
ATOM 686 C CA . GLU A 1 86 ? 19.635 -11.966 -14.066 1.00 42.12 86 GLU A CA 1
ATOM 687 C C . GLU A 1 86 ? 20.840 -12.720 -13.459 1.00 42.12 86 GLU A C 1
ATOM 689 O O . GLU A 1 86 ? 21.370 -13.630 -14.093 1.00 42.12 86 GLU A O 1
ATOM 694 N N . GLY A 1 87 ? 21.215 -12.457 -12.208 1.00 36.62 87 GLY A N 1
ATOM 695 C CA . GLY A 1 87 ? 22.196 -13.239 -11.442 1.00 36.62 87 GLY A CA 1
ATOM 696 C C . GLY A 1 87 ? 22.419 -12.563 -10.088 1.00 36.62 87 GLY A C 1
ATOM 697 O O . GLY A 1 87 ? 22.412 -11.347 -10.022 1.00 36.62 87 GLY A O 1
ATOM 698 N N . GLU A 1 88 ? 22.546 -13.228 -8.951 1.00 28.17 88 GLU A N 1
ATOM 699 C CA . GLU A 1 88 ? 22.821 -14.622 -8.639 1.00 28.17 88 GLU A CA 1
ATOM 700 C C . GLU A 1 88 ? 22.000 -15.003 -7.398 1.00 28.17 88 GLU A C 1
ATOM 702 O O . GLU A 1 88 ? 21.715 -14.175 -6.534 1.00 28.17 88 GLU A O 1
ATOM 707 N N . ALA A 1 89 ? 21.647 -16.283 -7.288 1.00 35.00 89 ALA A N 1
ATOM 708 C CA . ALA A 1 89 ? 21.525 -16.872 -5.968 1.00 35.00 89 ALA A CA 1
ATOM 709 C C . ALA A 1 89 ? 22.934 -16.893 -5.355 1.00 35.00 89 ALA A C 1
ATOM 711 O O . ALA A 1 89 ? 23.819 -17.538 -5.921 1.00 35.00 89 ALA A O 1
ATOM 712 N N . VAL A 1 90 ? 23.116 -16.214 -4.223 1.00 32.84 90 VAL A N 1
ATOM 713 C CA . VAL A 1 90 ? 24.194 -16.494 -3.265 1.00 32.84 90 VAL A CA 1
ATOM 714 C C . VAL A 1 90 ? 23.559 -16.737 -1.908 1.00 32.84 90 VAL A C 1
ATOM 716 O O . VAL A 1 90 ? 22.748 -15.884 -1.485 1.00 32.84 90 VAL A O 1
#